Protein AF-A0A4D7DMQ1-F1 (afdb_monomer_lite)

pLDDT: mean 76.08, std 16.08, range [39.16, 92.88]

Sequence (99 aa):
MKYMKIITIAVALFAPTVSFASGRDVCSDAYLSAAIQPEANRAQRAVGICGTAKAAISLYSASIRLVSKCQHDPGLRAYKKQLEQSLQEARNQASSSCG

Radius of gyration: 23.15 Å; chains: 1; bounding box: 32×44×84 Å

Secondary structure (DSSP, 8-state):
----------------------S--TTSHHHHHHHHHHHHHHHHT--SHHHHHHHHHHHHHHHHHHHGGGTTSHHHHHHHHHHHHHHHHHHHHHHHH--

Structure (mmCIF, N/CA/C/O backbone):
data_AF-A0A4D7DMQ1-F1
#
_entry.id   AF-A0A4D7DMQ1-F1
#
loop_
_atom_site.group_PDB
_atom_site.id
_atom_site.type_symbol
_atom_site.label_atom_id
_atom_site.label_alt_id
_atom_site.label_comp_id
_atom_site.label_asym_id
_atom_site.label_entity_id
_atom_site.label_seq_id
_atom_site.pdbx_PDB_ins_code
_atom_site.Cartn_x
_atom_site.Cartn_y
_atom_site.Cartn_z
_atom_site.occupancy
_atom_site.B_iso_or_equiv
_atom_site.auth_seq_id
_atom_site.auth_comp_id
_atom_site.auth_asym_id
_atom_site.auth_atom_id
_atom_site.pdbx_PDB_model_num
ATOM 1 N N . MET A 1 1 ? -10.264 34.336 -62.088 1.00 44.09 1 MET A N 1
ATOM 2 C CA . MET A 1 1 ? -10.231 32.859 -62.016 1.00 44.09 1 MET A CA 1
ATOM 3 C C . MET A 1 1 ? -8.903 32.447 -61.401 1.00 44.09 1 MET A C 1
ATOM 5 O O . MET A 1 1 ? -7.875 32.624 -62.038 1.00 44.09 1 MET A O 1
ATOM 9 N N . LYS A 1 2 ? -8.898 32.059 -60.120 1.00 43.50 2 LYS A N 1
ATOM 10 C CA . LYS A 1 2 ? -7.674 31.856 -59.332 1.00 43.50 2 LYS A CA 1
ATOM 11 C C . LYS A 1 2 ? -7.780 30.503 -58.629 1.00 43.50 2 LYS A C 1
ATOM 13 O O . LYS A 1 2 ? -8.677 30.296 -57.822 1.00 43.50 2 LYS A O 1
ATOM 18 N N . TYR A 1 3 ? -6.911 29.584 -59.032 1.00 50.22 3 TYR A N 1
ATOM 19 C CA . TYR A 1 3 ? -6.824 28.210 -58.550 1.00 50.22 3 TYR A CA 1
ATOM 20 C C . TYR A 1 3 ? -6.592 28.174 -57.036 1.00 50.22 3 TYR A C 1
ATOM 22 O O . TYR A 1 3 ? -5.590 28.699 -56.549 1.00 50.22 3 TYR A O 1
ATOM 30 N N . MET A 1 4 ? -7.504 27.541 -56.301 1.00 39.16 4 MET A N 1
ATOM 31 C CA . MET A 1 4 ? -7.373 27.316 -54.866 1.00 39.16 4 MET A CA 1
ATOM 32 C C . MET A 1 4 ? -6.808 25.905 -54.664 1.00 39.16 4 MET A C 1
ATOM 34 O O . MET A 1 4 ? -7.510 24.909 -54.812 1.00 39.16 4 MET A O 1
ATOM 38 N N . LYS A 1 5 ? -5.494 25.829 -54.421 1.00 46.03 5 LYS A N 1
ATOM 39 C CA . LYS A 1 5 ? -4.783 24.596 -54.059 1.00 46.03 5 LYS A CA 1
ATOM 40 C C . LYS A 1 5 ? -5.294 24.119 -52.699 1.00 46.03 5 LYS A C 1
ATOM 42 O O . LYS A 1 5 ? -5.036 24.762 -51.685 1.00 46.03 5 LYS A O 1
ATOM 47 N N . ILE A 1 6 ? -6.008 22.999 -52.691 1.00 53.31 6 ILE A N 1
ATOM 48 C CA . ILE A 1 6 ? -6.379 22.277 -51.475 1.00 53.31 6 ILE A CA 1
ATOM 49 C C . ILE A 1 6 ? -5.107 21.590 -50.975 1.00 53.31 6 ILE A C 1
ATOM 51 O O . ILE A 1 6 ? -4.613 20.649 -51.590 1.00 53.31 6 ILE A O 1
ATOM 55 N N . ILE A 1 7 ? -4.531 22.118 -49.897 1.00 57.94 7 ILE A N 1
ATOM 56 C CA . ILE A 1 7 ? -3.417 21.489 -49.190 1.00 57.94 7 ILE A CA 1
ATOM 57 C C . ILE A 1 7 ? -4.021 20.363 -48.352 1.00 57.94 7 ILE A C 1
ATOM 59 O O . ILE A 1 7 ? -4.587 20.596 -47.286 1.00 57.94 7 ILE A O 1
ATOM 63 N N . THR A 1 8 ? -3.941 19.137 -48.860 1.00 51.50 8 THR A N 1
ATOM 64 C CA . THR A 1 8 ? -4.261 17.925 -48.107 1.00 51.50 8 THR A CA 1
ATOM 65 C C . THR A 1 8 ? -3.169 17.716 -47.061 1.00 51.50 8 THR A C 1
ATOM 67 O O . THR A 1 8 ? -2.109 17.166 -47.350 1.00 51.50 8 THR A O 1
ATOM 70 N N . ILE A 1 9 ? -3.398 18.200 -45.840 1.00 58.81 9 ILE A N 1
ATOM 71 C CA . ILE A 1 9 ? -2.556 17.876 -44.687 1.00 58.81 9 ILE A CA 1
ATOM 72 C C . ILE A 1 9 ? -2.864 16.420 -44.330 1.00 58.81 9 ILE A C 1
ATOM 74 O O . ILE A 1 9 ? -3.850 16.124 -43.657 1.00 58.81 9 ILE A O 1
ATOM 78 N N . ALA A 1 10 ? -2.044 15.499 -44.831 1.00 50.16 10 ALA A N 1
ATOM 79 C CA . ALA A 1 10 ? -2.018 14.126 -44.355 1.00 50.16 10 ALA A CA 1
ATOM 80 C C . ALA A 1 10 ? -1.527 14.142 -42.901 1.00 50.16 10 ALA A C 1
ATOM 82 O O . ALA A 1 10 ? -0.328 14.188 -42.630 1.00 50.16 10 ALA A O 1
ATOM 83 N N . VAL A 1 11 ? -2.467 14.159 -41.955 1.00 49.62 11 VAL A N 1
ATOM 84 C CA . VAL A 1 11 ? -2.184 13.900 -40.545 1.00 49.62 11 VAL A CA 1
ATOM 85 C C . VAL A 1 11 ? -1.795 12.429 -40.455 1.00 49.62 11 VAL A C 1
ATOM 87 O O . VAL A 1 11 ? -2.647 11.542 -40.436 1.00 49.62 11 VAL A O 1
ATOM 90 N N . ALA A 1 12 ? -0.489 12.172 -40.471 1.00 50.62 12 ALA A N 1
ATOM 91 C CA . ALA A 1 12 ? 0.067 10.881 -40.115 1.00 50.62 12 ALA A CA 1
ATOM 92 C C . ALA A 1 12 ? -0.318 10.601 -38.656 1.00 50.62 12 ALA A C 1
ATOM 94 O O . ALA A 1 12 ? 0.291 11.122 -37.722 1.00 50.62 12 ALA A O 1
ATOM 95 N N . LEU A 1 13 ? -1.382 9.819 -38.475 1.00 48.41 13 LEU A N 1
ATOM 96 C CA . LEU A 1 13 ? -1.748 9.209 -37.206 1.00 48.4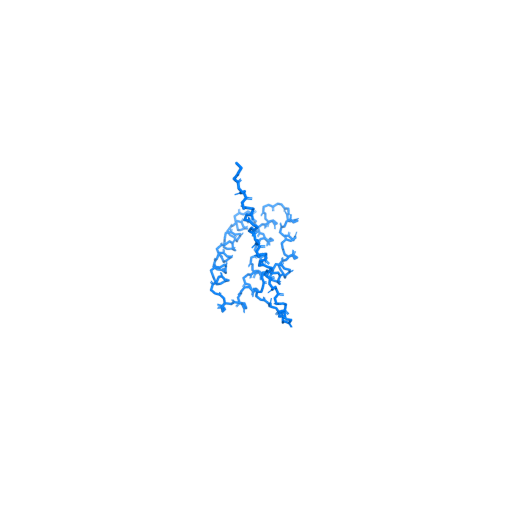1 13 LEU A CA 1
ATOM 97 C C . LEU A 1 13 ? -0.599 8.281 -36.805 1.00 48.41 13 LEU A C 1
ATOM 99 O O . LEU A 1 13 ? -0.526 7.131 -37.235 1.00 48.41 13 LEU A O 1
ATOM 103 N N . PHE A 1 14 ? 0.325 8.807 -36.004 1.00 49.62 14 PHE A N 1
ATOM 104 C CA . PHE A 1 14 ? 1.260 8.008 -35.227 1.00 49.62 14 PHE A CA 1
ATOM 105 C C . PHE A 1 14 ? 0.433 7.158 -34.259 1.00 49.62 14 PHE A C 1
ATOM 107 O O . PHE A 1 14 ? 0.085 7.590 -33.162 1.00 49.62 14 PHE A O 1
ATOM 114 N N . ALA A 1 15 ? 0.065 5.954 -34.692 1.00 51.62 15 ALA A N 1
ATOM 115 C CA . ALA A 1 15 ? -0.390 4.917 -33.788 1.00 51.62 15 ALA A CA 1
ATOM 116 C C . ALA A 1 15 ? 0.802 4.556 -32.888 1.00 51.62 15 ALA A C 1
ATOM 118 O O . ALA A 1 15 ? 1.844 4.155 -33.417 1.00 51.62 15 ALA A O 1
ATOM 119 N N . PRO A 1 16 ? 0.711 4.698 -31.554 1.00 45.91 16 PRO A N 1
ATOM 120 C CA . PRO A 1 16 ? 1.725 4.134 -30.687 1.00 45.91 16 PRO A CA 1
ATOM 121 C C . PRO A 1 16 ? 1.640 2.618 -30.851 1.00 45.91 16 PRO A C 1
ATOM 123 O O . PRO A 1 16 ? 0.673 1.979 -30.436 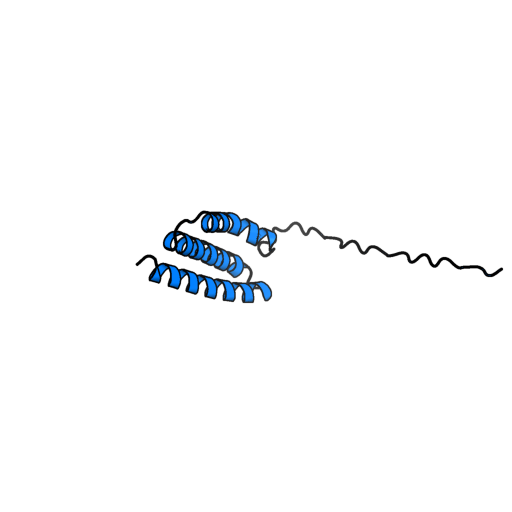1.00 45.91 16 PRO A O 1
ATOM 126 N N . THR A 1 17 ? 2.641 2.040 -31.509 1.00 49.66 17 THR A N 1
ATOM 127 C CA . THR A 1 17 ? 2.864 0.599 -31.520 1.00 49.66 17 THR A CA 1
ATOM 128 C C . THR A 1 17 ? 3.158 0.184 -30.085 1.00 49.66 17 THR A C 1
ATOM 130 O O . THR A 1 17 ? 4.292 0.269 -29.616 1.00 49.66 17 THR A O 1
ATOM 133 N N . VAL A 1 18 ? 2.114 -0.206 -29.357 1.00 51.88 18 VAL A N 1
ATOM 134 C CA . VAL A 1 18 ? 2.240 -0.876 -28.068 1.00 51.88 18 VAL A CA 1
ATOM 135 C C . VAL A 1 18 ? 2.845 -2.250 -28.330 1.00 51.88 18 VAL A C 1
ATOM 137 O O . VAL A 1 18 ? 2.163 -3.225 -28.635 1.00 51.88 18 VAL A O 1
ATOM 140 N N . SER A 1 19 ? 4.172 -2.306 -28.285 1.00 41.66 19 SER A N 1
ATOM 141 C CA . SER A 1 19 ? 4.922 -3.551 -28.253 1.00 41.66 19 SER A CA 1
ATOM 142 C C . SER A 1 19 ? 4.582 -4.263 -26.947 1.00 41.66 19 SER A C 1
ATOM 144 O O . SER A 1 19 ? 5.103 -3.925 -25.886 1.00 41.66 19 SER A O 1
ATOM 146 N N . PHE A 1 20 ? 3.677 -5.236 -27.019 1.00 46.66 20 PHE A N 1
ATOM 147 C CA . PHE A 1 20 ? 3.393 -6.164 -25.931 1.00 46.66 20 PHE A CA 1
ATOM 148 C C . PHE A 1 20 ? 4.620 -7.058 -25.716 1.00 46.66 20 PHE A C 1
ATOM 150 O O . PHE A 1 20 ? 4.738 -8.142 -26.286 1.00 46.66 20 PHE A O 1
ATOM 157 N N . ALA A 1 21 ? 5.567 -6.591 -24.905 1.00 47.56 21 ALA A N 1
ATOM 158 C CA . ALA A 1 21 ? 6.607 -7.441 -24.353 1.00 47.56 21 ALA A CA 1
ATOM 159 C C . ALA A 1 21 ? 5.944 -8.407 -23.359 1.00 47.56 21 ALA A C 1
ATOM 161 O O . ALA A 1 21 ? 5.526 -8.022 -22.271 1.00 47.56 21 ALA A O 1
ATOM 162 N N . SER A 1 22 ? 5.813 -9.669 -23.768 1.00 47.91 22 SER A N 1
ATOM 163 C CA . SER A 1 22 ? 5.203 -10.768 -23.012 1.00 47.91 22 SER A CA 1
ATOM 164 C C . SER A 1 22 ? 6.095 -11.265 -21.859 1.00 47.91 22 SER A C 1
ATOM 166 O O . SER A 1 22 ? 6.401 -12.452 -21.754 1.00 47.91 22 SER A O 1
ATOM 168 N N . GLY A 1 23 ? 6.513 -10.362 -20.976 1.00 51.12 23 GLY A N 1
ATOM 169 C CA . GLY A 1 23 ? 6.972 -10.675 -19.627 1.00 51.12 23 GLY A CA 1
ATOM 170 C C . GLY A 1 23 ? 5.940 -10.116 -18.659 1.00 51.12 23 GLY A C 1
ATOM 171 O O . GLY A 1 23 ? 5.462 -9.006 -18.867 1.00 51.12 23 GLY A O 1
ATOM 172 N N . ARG A 1 24 ? 5.546 -10.863 -17.621 1.00 56.81 24 ARG A N 1
ATOM 173 C CA . ARG A 1 24 ? 4.755 -10.274 -16.530 1.00 56.81 24 ARG A CA 1
ATOM 174 C C . ARG A 1 24 ? 5.594 -9.157 -15.918 1.00 56.81 24 ARG A C 1
ATOM 176 O O . ARG A 1 24 ? 6.474 -9.434 -15.108 1.00 56.81 24 ARG A O 1
ATOM 183 N N . ASP A 1 25 ? 5.352 -7.927 -16.344 1.00 70.50 25 ASP A N 1
ATOM 184 C CA . ASP A 1 25 ? 5.984 -6.757 -15.769 1.00 70.50 25 ASP A CA 1
ATOM 185 C C . ASP A 1 25 ? 5.372 -6.551 -14.384 1.00 70.50 25 ASP A C 1
ATOM 187 O O . ASP A 1 25 ? 4.317 -5.946 -14.207 1.00 70.50 25 ASP A O 1
ATOM 191 N N . VAL A 1 26 ? 6.022 -7.162 -13.395 1.00 72.88 26 VAL A N 1
ATOM 192 C CA . VAL A 1 26 ? 5.626 -7.128 -11.985 1.00 72.88 26 VAL A CA 1
ATOM 193 C C . VAL A 1 26 ? 5.698 -5.721 -11.384 1.00 72.88 26 VAL A C 1
ATOM 195 O O . VAL A 1 26 ? 5.234 -5.521 -10.262 1.00 72.88 26 VAL A O 1
ATOM 198 N N . CYS A 1 27 ? 6.269 -4.768 -12.124 1.00 78.50 27 CYS A N 1
ATOM 199 C CA . CYS A 1 27 ? 6.378 -3.361 -11.769 1.00 78.50 27 CYS A CA 1
ATOM 200 C C . CYS A 1 27 ? 5.482 -2.461 -12.620 1.00 78.50 27 CYS A C 1
ATOM 202 O O . CYS A 1 27 ? 5.393 -1.267 -12.346 1.00 78.50 27 CYS A O 1
ATOM 204 N N . SER A 1 28 ? 4.765 -3.032 -13.591 1.00 81.00 28 SER A N 1
ATOM 205 C CA . SER A 1 28 ? 3.726 -2.323 -14.322 1.00 81.00 28 SER A CA 1
ATOM 206 C C . SER A 1 28 ? 2.601 -1.918 -13.377 1.00 81.00 28 SER A C 1
ATOM 208 O O . SER A 1 28 ? 2.167 -2.701 -12.523 1.00 81.00 28 SER A O 1
ATOM 210 N N . ASP A 1 29 ? 2.075 -0.715 -13.592 1.00 75.50 29 ASP A N 1
ATOM 211 C CA . ASP A 1 29 ? 0.925 -0.185 -12.864 1.00 75.50 29 ASP A CA 1
ATOM 212 C C . ASP A 1 29 ? -0.258 -1.166 -12.873 1.00 75.50 29 ASP A C 1
ATOM 214 O O . ASP A 1 29 ? -0.848 -1.437 -11.831 1.00 75.50 29 ASP A O 1
ATOM 218 N N . ALA A 1 30 ? -0.527 -1.815 -14.012 1.00 79.19 30 ALA A N 1
ATOM 219 C CA . ALA A 1 30 ? -1.607 -2.791 -14.136 1.00 79.19 30 ALA A CA 1
ATOM 220 C C . ALA A 1 30 ? -1.422 -4.003 -13.205 1.00 79.19 30 ALA A C 1
ATOM 222 O O . ALA A 1 30 ? -2.390 -4.492 -12.621 1.00 79.19 30 ALA A O 1
ATOM 223 N N . TYR A 1 31 ? -0.184 -4.482 -13.039 1.00 83.75 31 TYR A N 1
ATOM 224 C CA . TYR A 1 31 ? 0.116 -5.606 -12.153 1.00 83.75 31 TYR A CA 1
ATOM 225 C C . TYR A 1 31 ? 0.024 -5.198 -10.682 1.00 83.75 31 TYR A C 1
ATOM 227 O O . TYR A 1 31 ? -0.586 -5.908 -9.882 1.00 83.75 31 TYR A O 1
ATOM 235 N N . LEU A 1 32 ? 0.604 -4.051 -10.322 1.00 81.69 32 LEU A N 1
ATOM 236 C CA . LEU A 1 32 ? 0.580 -3.530 -8.955 1.00 81.69 32 LEU A CA 1
ATOM 237 C C . LEU A 1 32 ? -0.854 -3.211 -8.508 1.00 81.69 32 LEU A C 1
ATOM 239 O O . LEU A 1 32 ? -1.261 -3.623 -7.420 1.00 81.69 32 LEU A O 1
ATOM 243 N N . SER A 1 33 ? -1.637 -2.575 -9.380 1.00 82.56 33 SER A N 1
ATOM 244 C CA . SER A 1 33 ? -3.056 -2.281 -9.175 1.00 82.56 33 SER A CA 1
ATOM 245 C C . SER A 1 33 ? -3.882 -3.561 -9.030 1.00 82.56 33 SER A C 1
ATOM 247 O O . SER A 1 33 ? -4.644 -3.702 -8.075 1.00 82.56 33 SER A O 1
ATOM 249 N N . ALA A 1 34 ? -3.681 -4.559 -9.898 1.00 85.25 34 ALA A N 1
ATOM 250 C CA . ALA A 1 34 ? -4.364 -5.848 -9.768 1.00 85.25 34 ALA A CA 1
ATOM 251 C C . ALA A 1 34 ? -3.997 -6.582 -8.465 1.00 85.25 34 ALA A C 1
ATOM 253 O O . ALA A 1 34 ? -4.860 -7.188 -7.828 1.00 85.25 34 ALA A O 1
ATOM 254 N N . ALA A 1 35 ? -2.730 -6.510 -8.046 1.00 84.31 35 ALA A N 1
ATOM 255 C CA . ALA A 1 35 ? -2.247 -7.150 -6.827 1.00 84.31 35 ALA A CA 1
ATOM 256 C C . ALA A 1 35 ? -2.766 -6.473 -5.546 1.00 84.31 35 ALA A C 1
ATOM 258 O O . ALA A 1 35 ? -2.932 -7.156 -4.535 1.00 84.31 35 ALA A O 1
ATOM 259 N N . ILE A 1 36 ? -3.047 -5.163 -5.578 1.00 86.69 36 ILE A N 1
ATOM 260 C CA . ILE A 1 36 ? -3.578 -4.419 -4.426 1.00 86.69 36 ILE A CA 1
ATOM 261 C C . ILE A 1 36 ? -5.110 -4.349 -4.387 1.00 86.69 36 ILE A C 1
ATOM 263 O O . ILE A 1 36 ? -5.687 -4.127 -3.322 1.00 86.69 36 ILE A O 1
ATOM 267 N N . GLN A 1 37 ? -5.783 -4.602 -5.512 1.00 87.25 37 GLN A N 1
ATOM 268 C CA . GLN A 1 37 ? -7.241 -4.586 -5.646 1.00 87.25 37 GLN A CA 1
ATOM 269 C C . GLN A 1 37 ? -8.020 -5.286 -4.510 1.00 87.25 37 GLN A C 1
ATOM 271 O O . GLN A 1 37 ? -9.002 -4.708 -4.035 1.00 87.25 37 GLN A O 1
ATOM 276 N N . PRO A 1 38 ? -7.649 -6.493 -4.027 1.00 86.00 38 PRO A N 1
ATOM 277 C CA . PRO A 1 38 ? -8.378 -7.123 -2.923 1.00 86.00 38 PRO A CA 1
ATOM 278 C C . PRO A 1 38 ? -8.289 -6.326 -1.612 1.00 86.00 38 PRO A C 1
ATOM 280 O O . PRO A 1 38 ? -9.291 -6.208 -0.905 1.00 86.00 38 PRO A O 1
ATOM 283 N N . GLU A 1 39 ? -7.133 -5.733 -1.306 1.00 85.38 39 GLU A N 1
ATOM 284 C CA . GLU A 1 39 ? -6.958 -4.878 -0.124 1.00 85.38 39 GLU A CA 1
ATOM 285 C C . GLU A 1 39 ? -7.676 -3.533 -0.299 1.00 85.38 39 GLU A C 1
ATOM 287 O O . GLU A 1 39 ? -8.299 -3.044 0.642 1.00 85.38 39 GLU A O 1
ATOM 292 N N . ALA A 1 40 ? -7.684 -2.975 -1.515 1.00 84.31 40 ALA A N 1
ATOM 293 C CA . ALA A 1 40 ? -8.469 -1.789 -1.865 1.00 84.31 40 ALA A CA 1
ATOM 294 C C . ALA A 1 40 ? -9.970 -2.007 -1.649 1.00 84.31 40 ALA A C 1
ATOM 296 O O . ALA A 1 40 ? -10.620 -1.221 -0.962 1.00 84.31 40 ALA A O 1
ATOM 297 N N . ASN A 1 41 ? -10.507 -3.126 -2.134 1.00 87.62 41 ASN A N 1
ATOM 298 C CA . ASN A 1 41 ? -11.900 -3.502 -1.905 1.00 87.62 41 ASN A CA 1
ATOM 299 C C . ASN A 1 41 ? -12.204 -3.682 -0.412 1.00 87.62 41 ASN A C 1
ATOM 301 O O . ASN A 1 41 ? -13.291 -3.332 0.049 1.00 87.62 41 ASN A O 1
ATOM 305 N N . ARG A 1 42 ? -11.254 -4.218 0.362 1.00 83.56 42 ARG A N 1
ATOM 306 C CA . ARG A 1 42 ? -11.400 -4.373 1.813 1.00 83.56 42 ARG A CA 1
ATOM 307 C C . ARG A 1 42 ? -11.419 -3.026 2.529 1.00 83.56 42 ARG A C 1
ATOM 309 O O . ARG A 1 42 ? -12.257 -2.837 3.404 1.00 83.56 42 ARG A O 1
ATOM 316 N N . ALA A 1 43 ? -10.548 -2.098 2.140 1.00 83.56 43 ALA A N 1
ATOM 317 C CA . ALA A 1 43 ? -10.529 -0.735 2.662 1.00 83.56 43 ALA A CA 1
ATOM 318 C C . ALA A 1 43 ? -11.812 0.032 2.322 1.00 83.56 43 ALA A C 1
ATOM 320 O O . ALA A 1 43 ? -12.363 0.702 3.188 1.00 83.56 43 ALA A O 1
ATOM 321 N N . GLN A 1 44 ? -12.346 -0.138 1.111 1.00 83.62 44 GLN A N 1
ATOM 322 C CA . GLN A 1 44 ? -13.619 0.462 0.695 1.00 83.62 4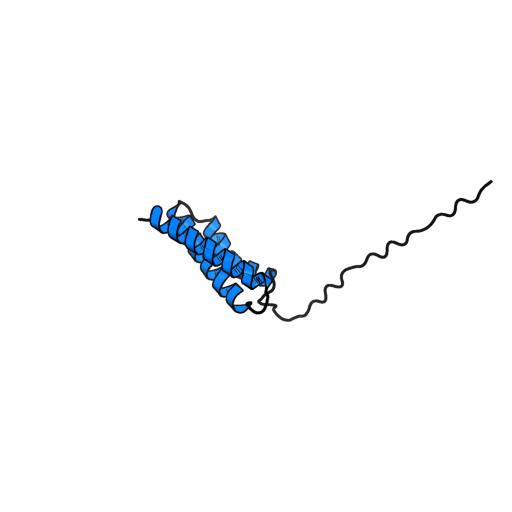4 GLN A CA 1
ATOM 323 C C . GLN A 1 44 ? -14.833 -0.113 1.432 1.00 83.62 44 GLN A C 1
ATOM 325 O O . GLN A 1 44 ? -15.809 0.594 1.662 1.00 83.62 44 GLN A O 1
ATOM 330 N N . ARG A 1 45 ? -14.791 -1.398 1.796 1.00 86.06 45 ARG A N 1
ATOM 331 C CA . ARG A 1 45 ? -15.864 -2.077 2.542 1.00 86.06 45 ARG A CA 1
ATOM 332 C C . ARG A 1 45 ? -15.739 -1.930 4.054 1.00 86.06 45 ARG A C 1
ATOM 334 O O . ARG A 1 45 ? -16.600 -2.420 4.781 1.00 86.06 45 ARG A O 1
ATOM 341 N N . ALA A 1 46 ? -14.664 -1.320 4.539 1.00 86.19 46 ALA A N 1
ATOM 342 C CA . ALA A 1 46 ? -14.454 -1.144 5.959 1.00 86.19 46 ALA A CA 1
ATOM 343 C C . ALA A 1 46 ? -15.446 -0.117 6.521 1.00 86.19 46 ALA A C 1
ATOM 345 O O . ALA A 1 46 ? -15.647 0.953 5.953 1.00 86.19 46 ALA A O 1
ATOM 346 N N . VAL A 1 47 ? -16.064 -0.453 7.652 1.00 82.94 47 VAL A N 1
ATOM 347 C CA . VAL A 1 47 ? -17.068 0.387 8.312 1.00 82.94 47 VAL A CA 1
ATOM 348 C C . VAL A 1 47 ? -16.543 0.824 9.674 1.00 82.94 47 VAL A C 1
ATOM 350 O O . VAL A 1 47 ? -15.942 0.033 10.404 1.00 82.94 47 VAL A O 1
ATOM 353 N N . GLY A 1 48 ? -16.791 2.089 10.012 1.00 83.62 48 GLY A N 1
ATOM 354 C CA . GLY A 1 48 ? -16.336 2.709 11.253 1.00 83.62 48 GLY A CA 1
ATOM 355 C C . GLY A 1 48 ? -14.863 3.121 11.209 1.00 83.62 48 GLY A C 1
ATOM 356 O O . GLY A 1 48 ? -14.049 2.500 10.533 1.00 83.62 48 GLY A O 1
ATOM 357 N N . ILE A 1 49 ? -14.520 4.165 11.968 1.00 81.69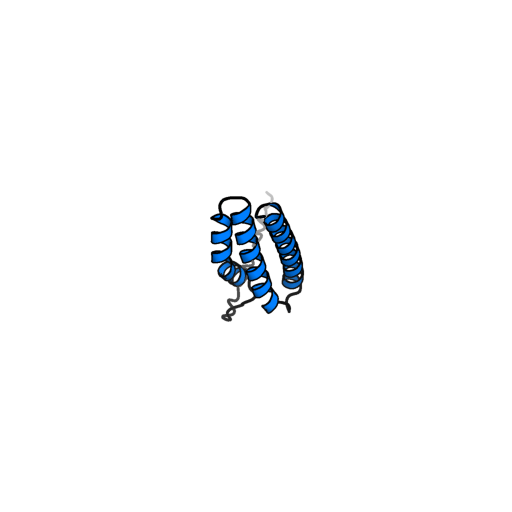 49 ILE A N 1
ATOM 358 C CA . ILE A 1 49 ? -13.198 4.821 11.947 1.00 81.69 49 ILE A CA 1
ATOM 359 C C . ILE A 1 49 ? -12.066 3.820 12.232 1.00 81.69 49 ILE A C 1
ATOM 361 O O . ILE A 1 49 ? -11.022 3.831 11.586 1.00 81.69 49 ILE A O 1
ATOM 365 N N . CYS A 1 50 ? -12.294 2.893 13.163 1.00 84.69 50 CYS A N 1
ATOM 366 C CA . CYS A 1 50 ? -11.311 1.867 13.484 1.00 84.69 50 CYS A CA 1
ATOM 367 C C . CYS A 1 50 ? -11.165 0.801 12.380 1.00 84.69 50 CYS A C 1
ATOM 369 O O . CYS A 1 50 ? -10.057 0.353 12.072 1.00 84.69 50 CYS A O 1
ATOM 371 N N . GLY A 1 51 ? -12.282 0.386 11.774 1.00 84.00 51 GLY A N 1
ATOM 372 C CA . GLY A 1 51 ? -12.284 -0.592 10.689 1.00 84.00 51 GLY A CA 1
ATOM 373 C C . GLY A 1 51 ? -11.591 -0.043 9.447 1.00 84.00 51 GLY A C 1
ATOM 374 O O . GLY A 1 51 ? -10.750 -0.727 8.859 1.00 84.00 51 GLY A O 1
ATOM 375 N N . THR A 1 52 ? -11.897 1.205 9.084 1.00 87.19 52 THR A N 1
ATOM 376 C CA . THR A 1 52 ? -11.285 1.896 7.943 1.00 87.19 52 THR A CA 1
ATOM 377 C C . THR A 1 52 ? -9.795 2.111 8.161 1.00 87.19 52 THR A C 1
ATOM 379 O O . THR A 1 52 ? -9.011 1.775 7.276 1.00 87.19 52 THR A O 1
ATOM 382 N N . ALA A 1 53 ? -9.377 2.555 9.350 1.00 86.19 53 ALA A N 1
ATOM 383 C CA . ALA A 1 53 ? -7.963 2.735 9.665 1.00 86.19 53 ALA A CA 1
ATOM 384 C C . ALA A 1 53 ? -7.181 1.409 9.597 1.00 86.19 53 ALA A C 1
ATOM 386 O O . ALA A 1 53 ? -6.128 1.343 8.964 1.00 86.19 53 ALA A O 1
ATOM 387 N N . LYS A 1 54 ? -7.712 0.310 10.154 1.00 87.81 54 LYS A N 1
ATOM 388 C CA . LYS A 1 54 ? -7.076 -1.022 10.063 1.00 87.81 54 LYS A CA 1
ATOM 389 C C . LYS A 1 54 ? -6.973 -1.530 8.626 1.00 87.81 54 LYS A C 1
ATOM 391 O O . LYS A 1 54 ? -5.942 -2.088 8.246 1.00 87.81 54 LYS A O 1
ATOM 396 N N . ALA A 1 55 ? -8.015 -1.336 7.823 1.00 89.38 55 ALA A N 1
ATOM 397 C CA . ALA A 1 55 ? -8.002 -1.751 6.428 1.00 89.38 55 ALA A CA 1
ATOM 398 C C . ALA A 1 55 ? -7.040 -0.898 5.581 1.00 89.38 55 ALA A C 1
ATOM 400 O O . ALA A 1 55 ? -6.319 -1.447 4.751 1.00 89.38 55 ALA A O 1
ATOM 401 N N . ALA A 1 56 ? -6.940 0.406 5.852 1.00 86.00 56 ALA A N 1
ATOM 402 C CA . ALA A 1 56 ? -5.949 1.286 5.236 1.00 86.00 56 ALA A CA 1
ATOM 403 C C . ALA A 1 56 ? -4.508 0.872 5.587 1.00 86.00 56 ALA A C 1
ATOM 405 O O . ALA A 1 56 ? -3.658 0.818 4.702 1.00 86.00 56 ALA A O 1
ATOM 406 N N . ILE A 1 57 ? -4.230 0.491 6.843 1.00 90.38 57 ILE A N 1
ATOM 407 C CA . ILE A 1 57 ? -2.916 -0.050 7.243 1.00 90.38 57 ILE A CA 1
ATOM 408 C C . ILE A 1 57 ? -2.582 -1.313 6.438 1.00 90.38 57 ILE A C 1
ATOM 410 O O . ILE A 1 57 ? -1.465 -1.431 5.932 1.00 90.38 57 ILE A O 1
ATOM 414 N N . SER A 1 58 ? -3.539 -2.241 6.308 1.00 90.50 58 SER A N 1
ATOM 415 C CA . SER A 1 58 ? -3.373 -3.470 5.516 1.00 90.50 58 SER A CA 1
ATOM 416 C C . SER A 1 58 ? -3.025 -3.140 4.064 1.00 90.50 58 SER A C 1
ATOM 418 O O . SER A 1 58 ? -1.993 -3.590 3.561 1.00 90.50 58 SER A O 1
ATOM 420 N N . LEU A 1 59 ? -3.807 -2.254 3.443 1.00 90.06 59 LEU A N 1
ATOM 421 C CA . LEU A 1 59 ? -3.606 -1.787 2.076 1.00 90.06 59 LEU A CA 1
ATOM 422 C C . LEU A 1 59 ? -2.224 -1.168 1.886 1.00 90.06 59 LEU A C 1
ATOM 424 O O . LEU A 1 59 ? -1.444 -1.666 1.080 1.00 90.06 59 LEU A O 1
ATOM 428 N N . TYR A 1 60 ? -1.863 -0.138 2.652 1.00 91.50 60 TYR A N 1
ATOM 429 C CA . TYR A 1 60 ? -0.571 0.523 2.468 1.00 91.50 60 TYR A CA 1
ATOM 430 C C . TYR A 1 60 ? 0.601 -0.426 2.730 1.00 91.50 60 TYR A C 1
ATOM 432 O O . TYR A 1 60 ? 1.595 -0.387 2.006 1.00 91.50 60 TYR A O 1
ATOM 440 N N . SER A 1 61 ? 0.481 -1.336 3.701 1.00 91.00 61 SER A N 1
ATOM 441 C CA . SER A 1 61 ? 1.527 -2.327 3.972 1.00 91.00 61 SER A CA 1
ATOM 442 C C . SER A 1 61 ? 1.736 -3.290 2.797 1.00 91.00 61 SER A C 1
ATOM 444 O O . SER A 1 61 ? 2.879 -3.595 2.438 1.00 91.00 61 SER A O 1
ATOM 446 N N . ALA A 1 62 ? 0.649 -3.720 2.149 1.00 89.06 62 ALA A N 1
ATOM 447 C CA . ALA A 1 62 ? 0.697 -4.558 0.961 1.00 89.06 62 ALA A CA 1
ATOM 448 C C . ALA A 1 62 ? 1.270 -3.790 -0.241 1.00 89.06 62 ALA A C 1
ATOM 450 O O . ALA A 1 62 ? 2.161 -4.312 -0.917 1.00 89.06 62 ALA A O 1
ATOM 451 N N . SER A 1 63 ? 0.860 -2.533 -0.450 1.00 86.94 63 SER A N 1
ATOM 452 C CA . SER A 1 63 ? 1.390 -1.668 -1.512 1.00 86.94 63 SER A CA 1
ATOM 453 C C . SER A 1 63 ? 2.894 -1.462 -1.366 1.00 86.94 63 SER A C 1
ATOM 455 O O . SER A 1 63 ? 3.639 -1.674 -2.320 1.00 86.94 63 SER A O 1
ATOM 457 N N . ILE A 1 64 ? 3.378 -1.138 -0.161 1.00 89.44 64 ILE A N 1
ATOM 458 C CA . ILE A 1 64 ? 4.814 -0.967 0.109 1.00 89.44 64 ILE A CA 1
ATOM 459 C C . ILE A 1 64 ? 5.570 -2.255 -0.205 1.00 89.44 64 ILE A C 1
ATOM 461 O O . ILE A 1 64 ? 6.627 -2.207 -0.829 1.00 89.44 64 ILE A O 1
ATOM 465 N N . ARG A 1 65 ? 5.041 -3.421 0.186 1.00 88.88 65 ARG A N 1
ATOM 466 C CA . ARG A 1 65 ? 5.683 -4.715 -0.081 1.00 88.88 65 ARG A CA 1
ATOM 467 C C . ARG A 1 65 ? 5.790 -5.012 -1.578 1.00 88.88 65 ARG A C 1
ATOM 469 O O . ARG A 1 65 ? 6.801 -5.572 -1.999 1.00 88.88 65 ARG A O 1
ATOM 476 N N . LEU A 1 66 ? 4.776 -4.652 -2.364 1.00 85.38 66 LEU A N 1
ATOM 477 C CA . LEU A 1 66 ? 4.774 -4.809 -3.820 1.00 85.38 66 LEU A CA 1
ATOM 478 C C . LEU A 1 66 ? 5.770 -3.849 -4.479 1.00 85.38 66 LEU A C 1
ATOM 480 O O . LEU A 1 66 ? 6.688 -4.293 -5.163 1.00 85.38 66 LEU A O 1
ATOM 484 N N . VAL A 1 67 ? 5.665 -2.556 -4.175 1.00 86.69 67 VAL A N 1
ATOM 485 C CA . VAL A 1 67 ? 6.529 -1.493 -4.714 1.00 86.69 67 VAL A CA 1
ATOM 486 C C . VAL A 1 67 ? 7.993 -1.686 -4.296 1.00 86.69 67 VAL A C 1
ATOM 488 O O . VAL A 1 67 ? 8.912 -1.380 -5.052 1.00 86.69 67 VAL A O 1
ATOM 491 N N . SER A 1 68 ? 8.247 -2.282 -3.126 1.00 85.69 68 SER A N 1
ATOM 492 C CA . SER A 1 68 ? 9.595 -2.622 -2.652 1.00 85.69 68 SER A CA 1
ATOM 493 C C . SER A 1 68 ? 10.324 -3.617 -3.569 1.00 85.69 68 SER A C 1
ATOM 495 O O . SER A 1 68 ? 11.554 -3.603 -3.620 1.00 85.69 68 SER A O 1
ATOM 497 N N . LYS A 1 69 ? 9.598 -4.441 -4.337 1.00 84.25 69 LYS A N 1
ATOM 498 C CA . LYS A 1 69 ? 10.186 -5.333 -5.355 1.00 84.25 69 LYS A CA 1
ATOM 499 C C . LYS A 1 69 ? 10.618 -4.580 -6.619 1.00 84.25 69 LYS A C 1
ATOM 501 O O . LYS A 1 69 ? 11.408 -5.097 -7.400 1.00 84.25 69 LYS A O 1
ATOM 506 N N . CYS A 1 70 ? 10.149 -3.345 -6.774 1.00 83.56 70 CYS A N 1
ATOM 507 C CA . CYS A 1 70 ? 10.311 -2.504 -7.954 1.00 83.56 70 CYS A CA 1
ATOM 508 C C . CYS A 1 70 ? 11.157 -1.250 -7.689 1.00 83.56 70 CYS A C 1
ATOM 510 O O . CYS A 1 70 ? 11.063 -0.262 -8.407 1.00 83.56 70 CYS A O 1
ATOM 512 N N . GLN A 1 71 ? 12.020 -1.278 -6.665 1.00 74.75 71 GLN A N 1
ATOM 513 C CA . GLN A 1 71 ? 12.854 -0.130 -6.262 1.00 74.75 71 GLN A CA 1
ATOM 514 C C . G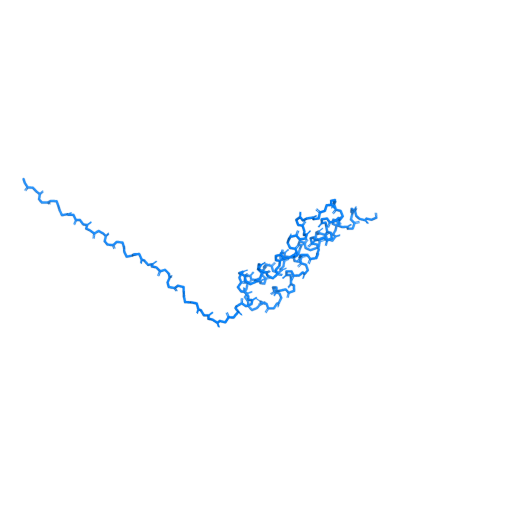LN A 1 71 ? 13.875 0.331 -7.317 1.00 74.75 71 GLN A C 1
ATOM 516 O O . GLN A 1 71 ? 14.458 1.411 -7.171 1.00 74.75 71 GLN A O 1
ATOM 521 N N . HIS A 1 72 ? 14.098 -0.477 -8.357 1.00 80.38 72 HIS A N 1
ATOM 522 C CA . HIS A 1 72 ? 14.911 -0.103 -9.510 1.00 80.38 72 HIS A CA 1
ATOM 523 C C . HIS A 1 72 ? 14.276 1.046 -10.309 1.00 80.38 72 HIS A C 1
ATOM 525 O O . HIS A 1 72 ? 15.008 1.854 -10.877 1.00 80.38 72 HIS A O 1
ATOM 531 N N . ASP A 1 73 ? 12.947 1.187 -10.275 1.00 78.38 73 ASP A N 1
ATOM 532 C CA . ASP A 1 73 ? 12.241 2.319 -10.864 1.00 78.38 73 ASP A CA 1
ATOM 533 C C . ASP A 1 73 ? 12.256 3.527 -9.892 1.00 78.38 73 ASP A C 1
ATOM 535 O O . ASP A 1 73 ? 11.807 3.427 -8.740 1.00 78.38 73 ASP A O 1
ATOM 539 N N . PRO A 1 74 ? 12.807 4.686 -10.302 1.00 77.75 74 PRO A N 1
ATOM 540 C CA . PRO A 1 74 ? 12.859 5.880 -9.462 1.00 77.75 74 PRO A CA 1
ATOM 541 C C . PRO A 1 74 ? 11.473 6.453 -9.119 1.00 77.75 74 PRO A C 1
ATOM 543 O O . PRO A 1 74 ? 11.313 6.992 -8.021 1.00 77.75 74 PRO A O 1
ATOM 546 N N . GLY A 1 75 ? 10.471 6.310 -9.992 1.00 79.56 75 GLY A N 1
ATOM 547 C CA . GLY A 1 75 ? 9.099 6.764 -9.743 1.00 79.56 75 GLY A CA 1
ATOM 548 C C . GLY A 1 75 ? 8.429 5.951 -8.637 1.00 79.56 75 GLY A C 1
ATOM 549 O O . GLY A 1 75 ? 7.895 6.507 -7.675 1.00 79.56 75 GLY A O 1
ATOM 550 N N . LEU A 1 76 ? 8.570 4.626 -8.694 1.00 79.94 76 LEU A N 1
ATOM 551 C CA . LEU A 1 76 ? 8.056 3.714 -7.667 1.00 79.94 76 LEU A CA 1
ATOM 552 C C . LEU A 1 76 ? 8.760 3.896 -6.315 1.00 79.94 76 LEU A C 1
ATOM 554 O O . LEU A 1 76 ? 8.149 3.746 -5.256 1.00 79.94 76 LEU A O 1
ATOM 558 N N . ARG A 1 77 ? 10.029 4.307 -6.313 1.00 81.69 77 ARG A N 1
ATOM 559 C CA . ARG A 1 77 ? 10.762 4.635 -5.082 1.00 81.69 77 ARG A CA 1
ATOM 560 C C . ARG A 1 77 ? 10.194 5.859 -4.362 1.00 81.69 77 ARG A C 1
ATOM 562 O O . ARG A 1 77 ? 10.119 5.856 -3.133 1.00 81.69 77 ARG A O 1
ATOM 569 N N . ALA A 1 78 ? 9.799 6.893 -5.105 1.00 84.88 78 ALA A N 1
ATOM 570 C CA . ALA A 1 78 ? 9.118 8.057 -4.540 1.00 84.88 78 ALA A CA 1
ATOM 571 C C . ALA A 1 78 ? 7.722 7.674 -4.028 1.00 84.88 78 ALA A C 1
ATOM 573 O O . ALA A 1 78 ? 7.367 8.012 -2.897 1.00 84.88 78 ALA A O 1
ATOM 574 N N . TYR A 1 79 ? 6.989 6.878 -4.808 1.00 84.38 79 TYR A N 1
ATOM 575 C CA . TYR A 1 79 ? 5.672 6.372 -4.430 1.00 84.38 79 TYR A CA 1
ATOM 576 C C . TYR A 1 79 ? 5.709 5.532 -3.142 1.00 84.38 79 TYR A C 1
ATOM 578 O O . TYR A 1 79 ? 4.870 5.703 -2.261 1.00 84.38 79 TYR A O 1
ATOM 586 N N . LYS A 1 80 ? 6.743 4.700 -2.951 1.00 87.69 80 LYS A N 1
ATOM 587 C CA . LYS A 1 80 ? 6.964 3.957 -1.699 1.00 87.69 80 LYS A CA 1
ATOM 588 C C . LYS A 1 80 ? 7.025 4.877 -0.477 1.00 87.69 80 LYS A C 1
ATOM 590 O O . LYS A 1 80 ? 6.388 4.576 0.526 1.00 87.69 80 LYS A O 1
ATOM 595 N N . LYS A 1 81 ? 7.763 5.991 -0.555 1.00 88.00 81 LYS A N 1
ATOM 596 C CA . LYS A 1 81 ? 7.858 6.945 0.564 1.00 88.00 81 LYS A CA 1
ATOM 597 C C . LYS A 1 81 ? 6.503 7.566 0.897 1.00 88.00 81 LYS A C 1
ATOM 599 O O . LYS A 1 81 ? 6.189 7.730 2.071 1.00 88.00 81 LYS A O 1
ATOM 604 N N . GLN A 1 82 ? 5.700 7.883 -0.119 1.00 88.81 82 GLN A N 1
ATOM 605 C CA . GLN A 1 82 ? 4.340 8.384 0.093 1.00 88.81 82 GLN A CA 1
ATOM 606 C C . GLN A 1 82 ? 3.470 7.334 0.791 1.00 88.81 82 GLN A C 1
ATOM 608 O O . GLN A 1 82 ? 2.800 7.646 1.769 1.00 88.81 82 GLN A O 1
ATOM 613 N N . LEU A 1 83 ? 3.542 6.072 0.360 1.00 89.56 83 LEU A N 1
ATOM 614 C CA . LEU A 1 83 ? 2.814 4.981 1.010 1.00 89.56 83 LEU A CA 1
ATOM 615 C C . LEU A 1 83 ? 3.247 4.773 2.468 1.00 89.56 83 LEU A C 1
ATOM 617 O O . LEU A 1 83 ? 2.405 4.498 3.318 1.00 89.56 83 LEU A O 1
ATOM 621 N N . GLU A 1 84 ? 4.539 4.905 2.777 1.00 92.44 84 GLU A N 1
ATOM 622 C CA . GLU A 1 84 ? 5.056 4.828 4.151 1.00 92.44 84 GLU A CA 1
ATOM 623 C C . GLU A 1 84 ? 4.503 5.957 5.034 1.00 92.44 84 GLU A C 1
ATOM 625 O O . GLU A 1 84 ? 4.127 5.704 6.181 1.00 92.44 84 GLU A O 1
ATOM 630 N N . GLN A 1 85 ? 4.383 7.175 4.497 1.00 92.88 85 GLN A N 1
ATOM 631 C CA . GLN A 1 85 ? 3.741 8.298 5.188 1.00 92.88 85 GLN A CA 1
ATOM 632 C C . GLN A 1 85 ? 2.254 8.021 5.442 1.00 92.88 85 GLN A C 1
ATOM 634 O O . GLN A 1 85 ? 1.810 8.088 6.588 1.00 92.88 85 GLN A O 1
ATOM 639 N N . SER A 1 86 ? 1.502 7.606 4.416 1.00 90.50 86 SER A N 1
ATOM 640 C CA . SER A 1 86 ? 0.078 7.270 4.559 1.00 90.50 86 SER A CA 1
ATOM 641 C C . SER A 1 86 ? -0.159 6.094 5.511 1.00 90.50 86 SER A C 1
ATOM 643 O O . SER A 1 86 ? -1.146 6.068 6.246 1.00 90.50 86 SER A O 1
ATOM 645 N N . LEU A 1 87 ? 0.763 5.127 5.558 1.00 92.19 87 LEU A N 1
ATOM 646 C CA . LEU A 1 87 ? 0.728 4.033 6.524 1.00 92.19 87 LEU A CA 1
ATOM 647 C C . LEU A 1 87 ? 0.895 4.546 7.955 1.00 92.19 87 LEU A C 1
ATOM 649 O O . LEU A 1 87 ? 0.181 4.091 8.851 1.00 92.19 87 LEU A O 1
ATOM 653 N N . GLN A 1 88 ? 1.816 5.481 8.182 1.00 92.56 88 GLN A N 1
ATOM 654 C CA . GLN A 1 88 ? 2.016 6.078 9.498 1.00 92.56 88 GLN A CA 1
ATOM 655 C C . GLN A 1 88 ? 0.787 6.883 9.938 1.00 92.56 88 GLN A C 1
ATOM 657 O O . GLN A 1 88 ? 0.347 6.753 11.078 1.00 92.56 88 GLN A O 1
ATOM 662 N N . GLU A 1 89 ? 0.180 7.648 9.034 1.00 89.75 89 GLU A N 1
ATOM 663 C CA . GLU A 1 89 ? -1.066 8.375 9.297 1.00 89.75 89 GLU A CA 1
ATOM 664 C C . GLU A 1 89 ? -2.220 7.428 9.640 1.00 89.75 89 GLU A C 1
ATOM 666 O O . GLU A 1 89 ? -2.903 7.630 10.644 1.00 89.75 89 GLU A O 1
ATOM 671 N N . ALA A 1 90 ? -2.396 6.350 8.872 1.00 87.31 90 ALA A N 1
ATOM 672 C CA . ALA A 1 90 ? -3.420 5.342 9.138 1.00 87.31 90 ALA A CA 1
ATOM 673 C C . ALA A 1 90 ? -3.200 4.639 10.489 1.00 87.31 90 ALA A C 1
ATOM 675 O O . 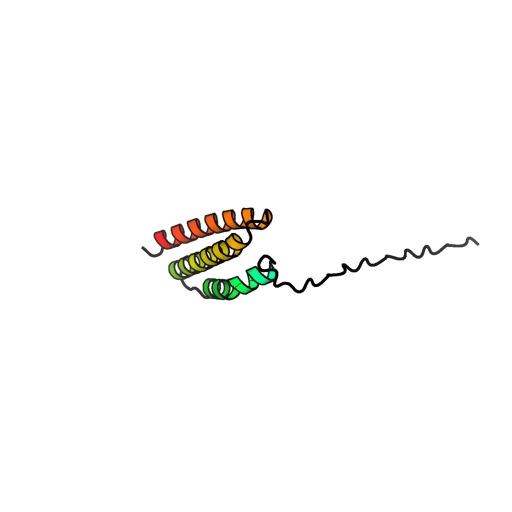ALA A 1 90 ? -4.159 4.360 11.209 1.00 87.31 90 ALA A O 1
ATOM 676 N N . ARG A 1 91 ? -1.941 4.394 10.879 1.00 89.88 91 ARG A N 1
ATOM 677 C CA . ARG A 1 91 ? -1.594 3.887 12.218 1.00 89.88 91 ARG A CA 1
ATOM 678 C C . ARG A 1 91 ? -1.949 4.876 13.315 1.00 89.88 91 ARG A C 1
ATOM 680 O O . ARG A 1 91 ? -2.544 4.464 14.306 1.00 89.88 91 ARG A O 1
ATOM 687 N N . ASN A 1 92 ? -1.635 6.153 13.126 1.00 89.69 92 ASN A N 1
ATOM 688 C CA . ASN A 1 92 ? -1.972 7.196 14.088 1.00 89.69 92 ASN A CA 1
ATOM 689 C C . ASN A 1 92 ? -3.499 7.299 14.261 1.00 89.69 92 ASN A C 1
ATOM 691 O O . ASN A 1 92 ? -3.985 7.310 15.389 1.00 89.69 92 ASN A O 1
ATOM 695 N N . GLN A 1 93 ? -4.257 7.267 13.160 1.00 84.06 93 GLN A N 1
ATOM 696 C CA . GLN A 1 93 ? -5.725 7.246 13.178 1.00 84.06 93 GLN A CA 1
ATOM 697 C C . GLN A 1 93 ? -6.287 5.998 13.868 1.00 84.06 93 GLN A C 1
ATOM 699 O O . GLN A 1 93 ? -7.227 6.096 14.656 1.00 84.06 93 GLN A O 1
ATOM 704 N N . ALA A 1 94 ? -5.700 4.824 13.617 1.00 85.44 94 ALA A N 1
ATOM 705 C CA . ALA A 1 94 ? -6.085 3.605 14.318 1.00 85.44 94 ALA A CA 1
ATOM 706 C C . ALA A 1 94 ? -5.798 3.724 15.820 1.00 85.44 94 ALA A C 1
ATOM 708 O O . ALA A 1 94 ? -6.664 3.407 16.622 1.00 85.44 94 ALA A O 1
ATOM 709 N N . SER A 1 95 ? -4.627 4.224 16.221 1.00 85.88 95 SER A N 1
ATOM 710 C CA . SER A 1 95 ? -4.293 4.383 17.641 1.00 85.88 95 SER A CA 1
ATOM 711 C C . SER A 1 95 ? -5.178 5.396 18.366 1.00 85.88 95 SER A C 1
ATOM 713 O O . SER A 1 95 ? -5.502 5.180 19.526 1.00 85.88 95 SER A O 1
ATOM 715 N N . SER A 1 96 ? -5.605 6.470 17.695 1.00 83.88 96 SER A N 1
ATOM 716 C CA . SER A 1 96 ? -6.466 7.489 18.303 1.00 83.88 96 SER A CA 1
ATOM 717 C C . SER A 1 96 ? -7.942 7.093 18.353 1.00 83.88 96 SER A C 1
ATOM 719 O O . SER A 1 96 ? -8.678 7.626 19.176 1.00 83.88 96 SER A O 1
ATOM 721 N N . SER A 1 97 ? -8.382 6.178 17.481 1.00 80.69 97 SER A N 1
ATOM 722 C CA . SER A 1 97 ? -9.806 5.845 17.299 1.00 80.69 97 SER A CA 1
ATOM 723 C C . SER A 1 97 ? -10.180 4.412 17.696 1.00 80.69 97 SER A C 1
ATOM 725 O O . SER A 1 97 ? -11.363 4.111 17.823 1.00 80.69 97 SER A O 1
ATOM 727 N N . CYS A 1 98 ? -9.201 3.512 17.839 1.00 75.44 98 CYS A N 1
ATOM 728 C CA . CYS A 1 98 ? -9.385 2.109 18.238 1.00 75.44 98 CYS A CA 1
ATOM 729 C C . CYS A 1 98 ? -8.906 1.806 19.670 1.00 75.44 98 CYS A C 1
ATOM 731 O O . CYS A 1 98 ? -8.839 0.621 20.008 1.00 75.44 98 CYS A O 1
ATOM 733 N N . GLY A 1 99 ? -8.470 2.828 20.420 1.00 57.53 99 GLY A N 1
ATOM 734 C CA . GLY A 1 99 ? -7.936 2.701 21.782 1.00 57.53 99 GLY A CA 1
ATOM 735 C C . GLY A 1 99 ? -8.941 2.125 22.766 1.00 57.53 99 GLY A C 1
ATOM 736 O O . GLY A 1 99 ? -10.128 2.509 22.675 1.00 57.53 99 GLY A O 1
#

Organism: NCBI:txid160699

Foldseek 3Di:
DDDDDDPPPPPPPPDPPPPPPPDPPLQDPVNLCVQLVVLVVQLVPQDDQLRNLVSLLVSLVSSLVSLVVVCVDVVSVVVSVVSVVSNVVSVVSNVVGVD